Protein AF-V6I0R4-F1 (afdb_monomer)

Structure (mmCIF, N/CA/C/O backbone):
data_AF-V6I0R4-F1
#
_entry.id   AF-V6I0R4-F1
#
loop_
_atom_site.group_PDB
_atom_site.id
_atom_site.type_symbol
_atom_site.label_atom_id
_atom_site.label_alt_id
_atom_site.label_comp_id
_atom_site.label_asym_id
_atom_site.label_entity_id
_atom_site.label_seq_id
_atom_site.pdbx_PDB_ins_code
_atom_site.Cartn_x
_atom_site.Cartn_y
_atom_site.Cartn_z
_atom_site.occupancy
_atom_site.B_iso_or_equiv
_atom_site.auth_seq_id
_atom_site.auth_comp_id
_atom_site.auth_asym_id
_atom_site.auth_atom_id
_atom_site.pdbx_PDB_model_num
ATOM 1 N N . MET A 1 1 ? 25.383 2.604 -52.675 1.00 58.06 1 MET A N 1
ATOM 2 C CA . MET A 1 1 ? 25.639 1.748 -51.493 1.00 58.06 1 MET A CA 1
ATOM 3 C C . MET A 1 1 ? 25.960 2.645 -50.313 1.00 58.06 1 MET A C 1
ATOM 5 O O . MET A 1 1 ? 26.701 3.598 -50.501 1.00 58.06 1 MET A O 1
ATOM 9 N N . ILE A 1 2 ? 25.393 2.388 -49.135 1.00 70.56 2 ILE A N 1
ATOM 10 C CA . ILE A 1 2 ? 25.662 3.194 -47.938 1.00 70.56 2 ILE A CA 1
ATOM 11 C C . ILE A 1 2 ? 26.721 2.449 -47.124 1.00 70.56 2 ILE A C 1
ATOM 13 O O . ILE A 1 2 ? 26.419 1.433 -46.503 1.00 70.56 2 ILE A O 1
ATOM 17 N N . ILE A 1 3 ? 27.968 2.924 -47.170 1.00 79.94 3 ILE A N 1
ATOM 18 C CA . ILE A 1 3 ? 29.015 2.480 -46.244 1.00 79.94 3 ILE A CA 1
ATOM 19 C C . ILE A 1 3 ? 28.718 3.150 -44.900 1.00 79.94 3 ILE A C 1
ATOM 21 O O . ILE A 1 3 ? 28.745 4.374 -44.779 1.00 79.94 3 ILE A O 1
ATOM 25 N N . VAL A 1 4 ? 28.382 2.346 -43.895 1.00 81.69 4 VAL A N 1
ATOM 26 C CA . VAL A 1 4 ? 28.192 2.816 -42.520 1.00 81.69 4 VAL A CA 1
ATOM 27 C C . VAL A 1 4 ? 29.492 2.577 -41.765 1.00 81.69 4 VAL A C 1
ATOM 29 O O . VAL A 1 4 ? 30.021 1.466 -41.788 1.00 81.69 4 VAL A O 1
ATOM 32 N N . SER A 1 5 ? 29.998 3.605 -41.080 1.00 87.31 5 SER A N 1
ATOM 33 C CA . SER A 1 5 ? 31.179 3.451 -40.228 1.00 87.31 5 SER A CA 1
ATOM 34 C C . SER A 1 5 ? 30.906 2.406 -39.130 1.00 87.31 5 SER A C 1
ATOM 36 O O . SER A 1 5 ? 29.845 2.462 -38.490 1.00 87.31 5 SER A O 1
ATOM 38 N N . PRO A 1 6 ? 31.839 1.473 -38.857 1.00 88.31 6 PRO A N 1
ATOM 39 C CA . PRO A 1 6 ? 31.674 0.456 -37.813 1.00 88.31 6 PRO A CA 1
ATOM 40 C C . PRO A 1 6 ? 31.388 1.067 -36.431 1.00 88.31 6 PRO A C 1
ATOM 42 O O . PRO A 1 6 ? 30.648 0.494 -35.628 1.00 88.31 6 PRO A O 1
ATOM 45 N N . GLU A 1 7 ? 31.879 2.279 -36.172 1.00 88.94 7 GLU A N 1
ATOM 46 C CA . GLU A 1 7 ? 31.607 3.029 -34.941 1.00 88.94 7 GLU A CA 1
ATOM 47 C C . GLU A 1 7 ? 30.122 3.368 -34.777 1.00 88.94 7 GLU A C 1
ATOM 49 O O . GLU A 1 7 ? 29.570 3.310 -33.674 1.00 88.94 7 GLU A O 1
ATOM 54 N N . THR A 1 8 ? 29.440 3.664 -35.885 1.00 90.00 8 THR A N 1
ATOM 55 C CA . THR A 1 8 ? 28.008 3.992 -35.889 1.00 90.00 8 THR A CA 1
ATOM 56 C C . THR A 1 8 ? 27.170 2.760 -35.561 1.00 90.00 8 THR A C 1
ATOM 58 O O . THR A 1 8 ? 26.231 2.840 -34.768 1.00 90.00 8 THR A O 1
ATOM 61 N N . VAL A 1 9 ? 27.565 1.590 -36.072 1.00 90.69 9 VAL A N 1
ATOM 62 C CA . VAL A 1 9 ? 26.910 0.309 -35.761 1.00 90.69 9 VAL A CA 1
ATOM 63 C C . VAL A 1 9 ? 27.059 -0.036 -34.277 1.00 90.69 9 VAL A C 1
ATOM 65 O O . VAL A 1 9 ? 26.083 -0.413 -33.619 1.00 90.69 9 VAL A O 1
ATOM 68 N N . LEU A 1 10 ? 28.256 0.146 -33.713 1.00 92.56 10 LEU A N 1
ATOM 69 C CA . LEU A 1 10 ? 28.504 -0.077 -32.286 1.00 92.56 10 LEU A CA 1
ATOM 70 C C . LEU A 1 10 ? 27.691 0.880 -31.407 1.00 92.56 10 LEU A C 1
ATOM 72 O O . LEU A 1 10 ? 27.127 0.451 -30.394 1.00 92.56 10 LEU A O 1
ATOM 76 N N . LYS A 1 11 ? 27.582 2.154 -31.804 1.00 92.19 11 LYS A N 1
ATOM 77 C CA . LYS A 1 11 ? 26.757 3.153 -31.112 1.00 92.19 11 LYS A CA 1
ATOM 78 C C . LYS A 1 11 ? 25.283 2.755 -31.122 1.00 92.19 11 LYS A C 1
ATOM 80 O O . LYS A 1 11 ? 24.649 2.740 -30.068 1.00 92.19 11 LYS A O 1
ATOM 85 N N . TRP A 1 12 ? 24.754 2.346 -32.273 1.00 93.25 12 TRP A N 1
ATOM 86 C CA . TRP A 1 12 ? 23.370 1.879 -32.386 1.00 93.25 12 TRP A CA 1
ATOM 87 C C . TRP A 1 12 ? 23.100 0.631 -31.552 1.00 93.25 12 TRP A C 1
ATOM 89 O O . TRP A 1 12 ? 22.058 0.546 -30.903 1.00 93.25 12 TRP A O 1
ATOM 99 N N . ARG A 1 13 ? 24.042 -0.317 -31.511 1.00 91.62 13 ARG A N 1
ATOM 100 C CA . ARG A 1 13 ? 23.909 -1.525 -30.687 1.00 91.62 13 ARG A CA 1
ATOM 101 C C . ARG A 1 13 ? 23.810 -1.182 -29.203 1.00 91.62 13 ARG A C 1
ATOM 103 O O . ARG A 1 13 ? 22.927 -1.697 -28.522 1.00 91.62 13 ARG A O 1
ATOM 110 N N . LYS A 1 14 ? 24.687 -0.301 -28.711 1.00 92.88 14 LYS A N 1
ATOM 111 C CA . LYS A 1 14 ? 24.688 0.144 -27.307 1.00 92.88 14 LYS A CA 1
ATOM 112 C C . LYS A 1 14 ? 23.392 0.865 -26.945 1.00 92.88 14 LYS A C 1
ATOM 114 O O . LYS A 1 14 ? 22.790 0.549 -25.920 1.00 92.88 14 LYS A O 1
ATOM 119 N N . GLU A 1 15 ? 22.934 1.772 -27.803 1.00 94.69 15 GLU A N 1
ATOM 120 C CA . GLU A 1 15 ? 21.718 2.548 -27.548 1.00 94.69 15 GLU A CA 1
ATOM 121 C C . GLU A 1 15 ? 20.469 1.657 -27.549 1.00 94.69 15 GLU A C 1
ATOM 123 O O . GLU A 1 15 ? 19.669 1.697 -26.613 1.00 94.69 15 GLU A O 1
ATOM 128 N N . LYS A 1 16 ? 20.340 0.761 -28.538 1.00 93.62 16 LYS A N 1
ATOM 129 C CA . LYS A 1 16 ? 19.230 -0.202 -28.590 1.00 93.62 16 LYS A CA 1
ATOM 130 C C . LYS A 1 16 ? 19.221 -1.137 -27.384 1.00 93.62 16 LYS A C 1
ATOM 132 O O . LYS A 1 16 ? 18.155 -1.401 -26.834 1.00 93.62 16 LYS A O 1
ATOM 137 N N . PHE A 1 17 ? 20.388 -1.604 -26.943 1.00 94.12 17 PHE A N 1
ATOM 138 C CA . PHE A 1 17 ? 20.503 -2.450 -25.755 1.00 94.12 17 PHE A CA 1
ATOM 139 C C . PHE A 1 17 ? 20.047 -1.705 -24.496 1.00 94.12 17 PHE A C 1
ATOM 141 O O . PHE A 1 17 ? 19.238 -2.219 -23.728 1.00 94.12 17 PHE A O 1
ATOM 148 N N . LYS A 1 18 ? 20.490 -0.457 -24.318 1.00 93.62 18 LYS A N 1
ATOM 149 C CA . LYS A 1 18 ? 20.074 0.394 -23.196 1.00 93.62 18 LYS A CA 1
ATOM 150 C C . LYS A 1 18 ? 18.556 0.588 -23.161 1.00 93.62 18 LYS A C 1
ATOM 152 O O . LYS A 1 18 ? 17.949 0.421 -22.105 1.00 93.62 18 LYS A O 1
ATOM 157 N N . ILE A 1 19 ? 17.941 0.887 -24.305 1.00 93.94 19 ILE A N 1
ATOM 158 C CA . ILE A 1 19 ? 16.485 1.063 -24.423 1.00 93.94 19 ILE A CA 1
ATOM 159 C C . ILE A 1 19 ? 15.748 -0.243 -24.106 1.00 93.94 19 ILE A C 1
ATOM 161 O O . ILE A 1 19 ? 14.777 -0.229 -23.349 1.00 93.94 19 ILE A O 1
ATOM 165 N N . PHE A 1 20 ? 16.222 -1.372 -24.637 1.00 92.44 20 PHE A N 1
ATOM 166 C CA . PHE A 1 20 ? 15.631 -2.687 -24.394 1.00 92.44 20 PHE A CA 1
ATOM 167 C C . PHE A 1 20 ? 15.595 -3.028 -22.899 1.00 92.44 20 PHE A C 1
ATOM 169 O O . PHE A 1 20 ? 14.540 -3.363 -22.359 1.00 92.44 20 PHE A O 1
ATOM 176 N N . TRP A 1 21 ? 16.717 -2.858 -22.197 1.00 90.69 21 TRP A N 1
ATOM 177 C CA . TRP A 1 21 ? 16.778 -3.130 -20.760 1.00 90.69 21 TRP A CA 1
ATOM 178 C C . TRP A 1 21 ? 16.022 -2.105 -19.926 1.00 90.69 21 TRP A C 1
ATOM 180 O O . TRP A 1 21 ? 15.396 -2.484 -18.937 1.00 90.69 21 TRP A O 1
ATOM 190 N N . ALA A 1 22 ? 16.004 -0.831 -20.321 1.00 91.19 22 ALA A N 1
ATOM 191 C CA . ALA A 1 22 ? 15.171 0.181 -19.672 1.00 91.19 22 ALA A CA 1
ATOM 192 C C . ALA A 1 22 ? 13.676 -0.156 -19.791 1.00 91.19 22 ALA A C 1
ATOM 194 O O . ALA A 1 22 ? 12.924 0.034 -18.839 1.00 91.19 22 ALA A O 1
ATOM 195 N N . MET A 1 23 ? 13.242 -0.698 -20.932 1.00 88.81 23 MET A N 1
ATOM 196 C CA . MET A 1 23 ? 11.864 -1.142 -21.141 1.00 88.81 23 MET A CA 1
ATOM 197 C C . MET A 1 23 ? 11.541 -2.401 -20.330 1.00 88.81 23 MET A C 1
ATOM 199 O O . MET A 1 23 ? 10.498 -2.453 -19.682 1.00 88.81 23 MET A O 1
ATOM 203 N N . LEU A 1 24 ? 12.433 -3.393 -20.328 1.00 87.25 24 LEU A N 1
ATOM 204 C CA . LEU A 1 24 ? 12.220 -4.660 -19.625 1.00 87.25 24 LEU A CA 1
ATOM 205 C C . LEU A 1 24 ? 12.265 -4.500 -18.098 1.00 87.25 24 LEU A C 1
ATOM 207 O O . LEU A 1 24 ? 11.473 -5.112 -17.383 1.00 87.25 24 LEU A O 1
ATOM 211 N N . SER A 1 25 ? 13.163 -3.649 -17.598 1.00 84.19 25 SER A N 1
ATOM 212 C CA . SER A 1 25 ? 13.268 -3.310 -16.172 1.00 84.19 25 SER A CA 1
ATOM 213 C C . SER A 1 25 ? 12.209 -2.309 -15.709 1.00 84.19 25 SER A C 1
ATOM 215 O O . SER A 1 25 ? 12.035 -2.122 -14.500 1.00 84.19 25 SER A O 1
ATOM 217 N N . LYS A 1 26 ? 11.473 -1.674 -16.638 1.00 82.62 26 LYS A N 1
ATOM 218 C CA . LYS A 1 26 ? 10.377 -0.761 -16.306 1.00 82.62 26 LYS A CA 1
ATOM 219 C C . LYS A 1 26 ? 9.376 -1.523 -15.445 1.00 82.62 26 LYS A C 1
ATOM 221 O O . LYS A 1 26 ? 8.725 -2.458 -15.905 1.00 82.62 26 LYS A O 1
ATOM 226 N N . ARG A 1 27 ? 9.295 -1.136 -14.167 1.00 69.44 27 ARG A N 1
ATOM 227 C CA . ARG A 1 27 ? 8.482 -1.803 -13.140 1.00 69.44 27 ARG A CA 1
ATOM 228 C C . ARG A 1 27 ? 7.091 -2.137 -13.685 1.00 69.44 27 ARG A C 1
ATOM 230 O O . ARG A 1 27 ? 6.271 -1.243 -13.897 1.00 69.44 27 ARG A O 1
ATOM 237 N N . LYS A 1 28 ? 6.805 -3.431 -13.847 1.00 71.00 28 LYS A N 1
ATOM 238 C CA . LYS A 1 28 ? 5.424 -3.913 -13.949 1.00 71.00 28 LYS A CA 1
ATOM 239 C C . LYS A 1 28 ? 4.686 -3.527 -12.663 1.00 71.00 28 LYS A C 1
ATOM 241 O O . LYS A 1 28 ? 5.309 -3.416 -11.602 1.00 71.00 28 LYS A O 1
ATOM 246 N N . LYS A 1 29 ? 3.372 -3.281 -12.764 1.00 67.94 29 LYS A N 1
ATOM 247 C CA . LYS A 1 29 ? 2.518 -2.948 -11.610 1.00 67.94 29 LYS A CA 1
ATOM 248 C C . LYS A 1 29 ? 2.842 -3.910 -10.453 1.00 67.94 29 LYS A C 1
ATOM 250 O O . LYS A 1 29 ? 2.862 -5.119 -10.682 1.00 67.94 29 LYS A O 1
ATOM 255 N N . PRO A 1 30 ? 3.148 -3.407 -9.247 1.00 65.75 30 PRO A N 1
ATOM 256 C CA . PRO A 1 30 ? 3.622 -4.260 -8.171 1.00 65.75 30 PRO A CA 1
ATOM 257 C C . PRO A 1 30 ? 2.493 -5.181 -7.687 1.00 65.75 30 PRO A C 1
ATOM 259 O O . PRO A 1 30 ? 1.561 -4.723 -7.037 1.00 65.75 30 PRO A O 1
ATOM 262 N N . GLY A 1 31 ? 2.614 -6.478 -7.976 1.00 75.94 31 GLY A N 1
ATOM 263 C CA . GLY A 1 31 ? 1.935 -7.569 -7.269 1.00 75.94 31 GLY A CA 1
ATOM 264 C C . GLY A 1 31 ? 0.399 -7.546 -7.238 1.00 75.94 31 GLY A C 1
ATOM 265 O O . GLY A 1 31 ? -0.261 -7.087 -8.168 1.00 75.94 31 GLY A O 1
ATOM 266 N N . ARG A 1 32 ? -0.160 -8.134 -6.166 1.00 68.31 32 ARG A N 1
ATOM 267 C CA . ARG A 1 32 ? -1.592 -8.436 -5.986 1.00 68.31 32 ARG A CA 1
ATOM 268 C C . ARG A 1 32 ? -2.473 -7.199 -6.232 1.00 68.31 32 ARG A C 1
ATOM 270 O O . ARG A 1 32 ? -2.138 -6.135 -5.702 1.00 6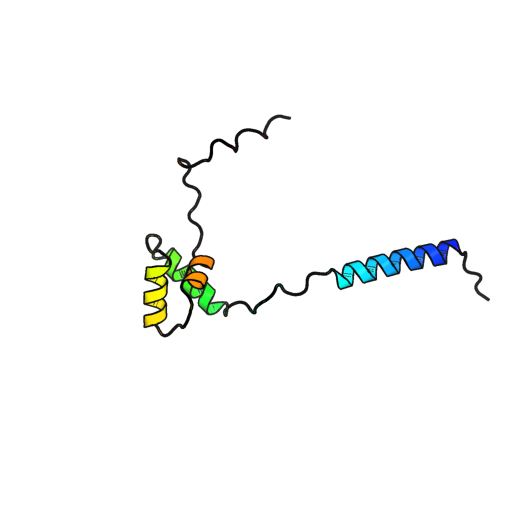8.31 32 ARG A O 1
ATOM 277 N N . PRO A 1 33 ? -3.597 -7.325 -6.975 1.00 66.69 33 PRO A N 1
ATOM 278 C CA . PRO A 1 33 ? -4.521 -6.220 -7.188 1.00 66.69 33 PRO A CA 1
ATOM 279 C C . PRO A 1 33 ? -4.900 -5.588 -5.854 1.00 66.69 33 PRO A C 1
ATOM 281 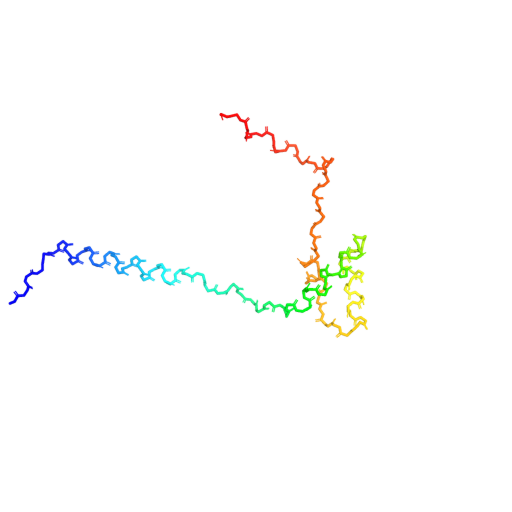O O . PRO A 1 33 ? -5.208 -6.267 -4.871 1.00 66.69 33 PRO A O 1
ATOM 284 N N . ASN A 1 34 ? -4.797 -4.265 -5.824 1.00 72.19 34 ASN A N 1
ATOM 285 C CA . ASN A 1 34 ? -5.142 -3.493 -4.652 1.00 72.19 34 ASN A CA 1
ATOM 286 C C . ASN A 1 34 ? -6.646 -3.643 -4.390 1.00 72.19 34 ASN A C 1
ATOM 288 O O . ASN A 1 34 ? -7.436 -3.723 -5.329 1.00 72.19 34 ASN A O 1
ATOM 292 N N . ILE A 1 35 ? -7.036 -3.656 -3.119 1.00 82.19 35 ILE A N 1
ATOM 293 C CA . ILE A 1 35 ? -8.445 -3.581 -2.719 1.00 82.19 35 ILE A CA 1
ATOM 294 C C . ILE A 1 35 ? -9.100 -2.372 -3.402 1.00 82.19 35 ILE A C 1
ATOM 296 O O . ILE A 1 35 ? -8.421 -1.351 -3.581 1.00 82.19 35 ILE A O 1
ATOM 300 N N . PRO A 1 36 ? -10.390 -2.460 -3.784 1.00 88.06 36 PRO A N 1
ATOM 301 C CA . PRO A 1 36 ? -11.102 -1.351 -4.402 1.00 88.06 36 PRO A CA 1
ATOM 302 C C . PRO A 1 36 ? -10.911 -0.051 -3.618 1.00 88.06 36 PRO A C 1
ATOM 304 O O . PRO A 1 36 ? -10.991 -0.007 -2.386 1.00 88.06 36 PRO A O 1
ATOM 307 N N . TRP A 1 37 ? -10.662 1.034 -4.351 1.00 87.38 37 TRP A N 1
ATOM 308 C CA . TRP A 1 37 ? -10.346 2.336 -3.763 1.00 87.38 37 TRP A CA 1
ATOM 309 C C . TRP A 1 37 ? -11.439 2.842 -2.815 1.00 87.38 37 TRP A C 1
ATOM 311 O O . TRP A 1 37 ? -11.132 3.464 -1.800 1.00 87.38 37 TRP A O 1
ATOM 321 N N . ASN A 1 38 ? -12.700 2.508 -3.096 1.00 89.62 38 ASN A N 1
ATOM 322 C CA . ASN A 1 38 ? -13.843 2.858 -2.254 1.00 89.62 38 ASN A CA 1
ATOM 323 C C . ASN A 1 38 ? -13.699 2.304 -0.831 1.00 89.62 38 ASN A C 1
ATOM 325 O O . ASN A 1 38 ? -13.883 3.039 0.137 1.00 89.62 38 ASN A O 1
ATOM 329 N N . THR A 1 39 ? -13.270 1.051 -0.693 1.00 89.38 39 THR A N 1
ATOM 330 C CA . THR A 1 39 ? -13.027 0.417 0.606 1.00 89.38 39 THR A CA 1
ATOM 331 C C . THR A 1 39 ? -11.855 1.066 1.340 1.00 89.38 39 THR A C 1
ATOM 333 O O . THR A 1 39 ? -11.940 1.335 2.536 1.00 89.38 39 THR A O 1
ATOM 336 N N . ILE A 1 40 ? -10.772 1.395 0.628 1.00 90.00 40 ILE A N 1
ATOM 337 C CA . ILE A 1 40 ? -9.625 2.112 1.213 1.00 90.00 40 ILE A CA 1
ATOM 338 C C . ILE A 1 40 ? -10.058 3.497 1.714 1.00 90.00 40 ILE A C 1
ATOM 340 O O . ILE A 1 40 ? -9.667 3.921 2.805 1.00 90.00 40 ILE A O 1
ATOM 344 N N . LYS A 1 41 ? -10.878 4.204 0.930 1.00 91.75 41 LYS A N 1
ATOM 345 C CA . LYS A 1 41 ? -11.422 5.519 1.281 1.00 91.75 41 LYS A CA 1
ATOM 346 C C . LYS A 1 41 ? -12.325 5.433 2.511 1.00 91.75 41 LYS A C 1
ATOM 348 O O . LYS A 1 41 ? -12.205 6.286 3.388 1.00 91.75 41 LYS A O 1
ATOM 353 N N . LEU A 1 42 ? -13.152 4.390 2.611 1.00 91.25 42 LEU A N 1
ATOM 354 C CA . LEU A 1 42 ? -13.981 4.120 3.786 1.00 91.25 42 LEU A CA 1
ATOM 355 C C . LEU A 1 42 ? -13.124 3.899 5.038 1.00 91.25 42 LEU A C 1
ATOM 357 O O . LEU A 1 42 ? -13.309 4.612 6.020 1.00 91.25 42 LEU A O 1
ATOM 361 N N . ILE A 1 43 ? -12.139 2.993 4.983 1.00 90.44 43 ILE A N 1
ATOM 362 C CA . ILE A 1 43 ? -11.229 2.721 6.112 1.00 90.44 43 ILE A CA 1
ATOM 363 C C . ILE A 1 43 ? -10.577 4.020 6.597 1.00 90.44 43 ILE A C 1
ATOM 365 O O . ILE A 1 43 ? -10.581 4.315 7.790 1.00 90.44 43 ILE A O 1
ATOM 369 N N . ARG A 1 44 ? -10.050 4.829 5.671 1.00 90.88 44 ARG A N 1
ATOM 370 C CA . ARG A 1 44 ? -9.402 6.106 6.002 1.00 90.88 44 ARG A CA 1
ATOM 371 C C . ARG A 1 44 ? -10.365 7.122 6.607 1.00 90.88 44 ARG A C 1
ATOM 373 O O . ARG A 1 44 ? -9.959 7.841 7.515 1.00 90.88 44 ARG A O 1
ATOM 380 N N . LYS A 1 45 ? -11.606 7.192 6.118 1.00 91.38 45 LYS A N 1
ATOM 381 C CA . LYS A 1 45 ? -12.634 8.096 6.648 1.00 91.38 45 LYS A CA 1
ATOM 382 C C . LYS A 1 45 ? -12.983 7.730 8.092 1.00 91.38 45 LYS A C 1
ATOM 384 O O . LYS A 1 45 ? -12.807 8.561 8.976 1.00 91.38 45 LYS A O 1
ATOM 389 N N . VAL A 1 46 ? -13.350 6.471 8.339 1.00 89.81 46 VAL A N 1
ATOM 390 C CA . VAL A 1 46 ? -13.747 6.005 9.680 1.00 89.81 46 VAL A CA 1
ATOM 391 C C . VAL A 1 46 ? -12.574 6.082 10.663 1.00 89.81 46 VAL A C 1
ATOM 393 O O . VAL A 1 46 ? -12.760 6.491 11.806 1.00 89.81 46 VAL A O 1
ATOM 396 N N . ALA A 1 47 ? -11.351 5.762 10.225 1.00 89.94 47 ALA A N 1
ATOM 397 C CA . ALA A 1 47 ? -10.154 5.890 11.059 1.00 89.94 47 ALA A CA 1
ATOM 398 C C . ALA A 1 47 ? -9.808 7.350 11.399 1.00 89.94 47 ALA A C 1
ATOM 400 O O . ALA A 1 47 ? -9.272 7.618 12.472 1.00 89.94 47 ALA A O 1
ATOM 401 N N . LYS A 1 48 ? -10.101 8.299 10.498 1.00 88.19 48 LYS A N 1
ATOM 402 C CA . LYS A 1 48 ? -9.902 9.733 10.749 1.00 88.19 48 LYS A CA 1
ATOM 403 C C . LYS A 1 48 ? -10.931 10.273 11.742 1.00 88.19 48 LYS A C 1
ATOM 405 O O . LYS A 1 48 ? -10.560 11.037 12.624 1.00 88.19 48 LYS A O 1
ATOM 410 N N . GLU A 1 49 ? -12.189 9.863 11.603 1.00 88.38 49 GLU A N 1
ATOM 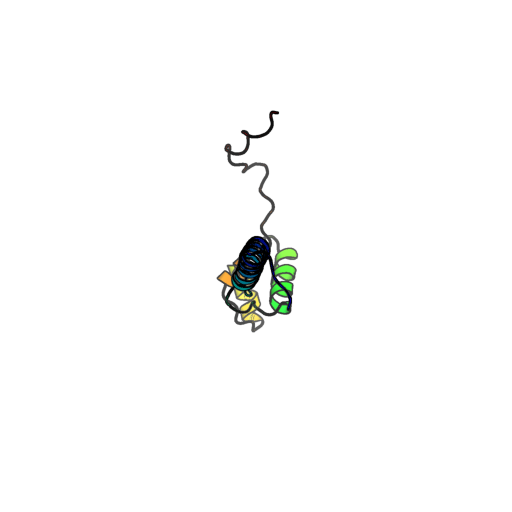411 C CA . GLU A 1 49 ? -13.270 10.219 12.533 1.00 88.38 49 GLU A CA 1
ATOM 412 C C . GLU A 1 49 ? -13.039 9.604 13.924 1.00 88.38 49 GLU A C 1
ATOM 414 O O . GLU A 1 49 ? -13.331 10.232 14.935 1.00 88.38 49 GLU A O 1
ATOM 419 N N . ASN A 1 50 ? -12.427 8.416 13.988 1.00 86.25 50 ASN A N 1
ATOM 420 C CA . ASN A 1 50 ? -12.209 7.669 15.226 1.00 86.25 50 ASN A CA 1
ATOM 421 C C . ASN A 1 50 ? -10.719 7.428 15.504 1.00 86.25 50 ASN A C 1
ATOM 423 O O . ASN A 1 50 ? -10.256 6.289 15.576 1.00 86.25 50 ASN A O 1
ATOM 427 N N . TYR A 1 51 ? -9.955 8.502 15.706 1.00 79.00 51 TYR A N 1
ATOM 428 C CA . TYR A 1 51 ? -8.491 8.447 15.847 1.00 79.00 51 TYR A CA 1
ATOM 429 C C . TYR A 1 51 ? -7.974 7.555 16.997 1.00 79.00 51 TYR A C 1
ATOM 431 O O . TYR A 1 51 ? -6.820 7.114 16.989 1.00 79.00 51 TYR A O 1
ATOM 439 N N . ILE A 1 52 ? -8.810 7.279 18.000 1.00 85.31 52 ILE A N 1
ATOM 440 C CA . ILE A 1 52 ? -8.477 6.428 19.152 1.00 85.31 52 ILE A CA 1
ATOM 441 C C . ILE A 1 52 ? -8.529 4.938 18.776 1.00 85.31 52 ILE A C 1
ATOM 443 O O . ILE A 1 52 ? -7.821 4.126 19.375 1.00 85.31 52 ILE A O 1
ATOM 447 N N . TRP A 1 53 ? -9.333 4.562 17.780 1.00 87.00 53 TRP A N 1
ATOM 448 C CA . TRP A 1 53 ? -9.598 3.164 17.456 1.00 87.00 53 TRP A CA 1
ATOM 449 C C . TRP A 1 53 ? -8.422 2.509 16.720 1.00 87.00 53 TRP A C 1
ATOM 451 O O . TRP A 1 53 ? -7.820 3.080 15.814 1.00 87.00 53 TRP A O 1
ATOM 461 N N . GLY A 1 54 ? -8.088 1.286 17.138 1.00 87.12 54 GLY A N 1
ATOM 462 C CA . GLY A 1 54 ? -7.091 0.440 16.483 1.00 87.12 54 GLY A CA 1
ATOM 463 C C . GLY A 1 54 ? -7.679 -0.403 15.347 1.00 87.12 54 GLY A C 1
ATOM 464 O O . GLY A 1 54 ? -8.892 -0.415 15.123 1.00 87.12 54 GLY A O 1
ATOM 465 N N . ALA A 1 55 ? -6.811 -1.156 14.663 1.00 90.56 55 ALA A N 1
ATOM 466 C CA . ALA A 1 55 ? -7.190 -2.022 13.543 1.00 90.56 55 ALA A CA 1
ATOM 467 C C . ALA A 1 55 ? -8.273 -3.050 13.910 1.00 90.56 55 ALA A C 1
ATOM 469 O O . ALA A 1 55 ? -9.219 -3.216 13.148 1.00 90.56 55 ALA A O 1
ATOM 470 N N . THR A 1 56 ? -8.198 -3.647 15.101 1.00 92.38 56 THR A N 1
ATOM 471 C CA . THR A 1 56 ? -9.136 -4.674 15.577 1.00 92.38 56 THR A CA 1
ATOM 472 C C . THR A 1 56 ? -10.574 -4.159 15.692 1.00 92.38 56 THR A C 1
ATOM 474 O O . THR A 1 56 ? -11.507 -4.789 15.198 1.00 92.38 56 THR A O 1
ATOM 477 N N . LYS A 1 57 ? -10.773 -2.967 16.282 1.00 91.69 57 LYS A N 1
ATOM 478 C CA . LYS A 1 57 ? -12.113 -2.362 16.426 1.00 91.69 57 LYS A CA 1
ATOM 479 C C . LYS A 1 57 ? -12.703 -1.960 15.075 1.00 91.69 57 LYS A C 1
ATOM 481 O O . LYS A 1 57 ? -13.876 -2.216 14.819 1.00 91.69 57 LYS A O 1
ATOM 486 N N . LEU A 1 58 ? -11.887 -1.360 14.206 1.00 92.00 58 LEU A N 1
ATOM 487 C CA . LEU A 1 58 ? -12.307 -0.992 12.852 1.00 92.00 58 LEU A CA 1
ATOM 488 C C . LEU A 1 58 ? -12.648 -2.222 12.008 1.00 92.00 58 LEU A C 1
ATOM 490 O O . LEU A 1 58 ? -13.636 -2.201 11.282 1.00 92.00 58 LEU A O 1
ATOM 494 N N . HIS A 1 59 ? -11.866 -3.295 12.127 1.00 92.44 59 HIS A N 1
ATOM 495 C CA . HIS A 1 59 ? -12.130 -4.559 11.450 1.00 92.44 59 HIS A CA 1
ATOM 496 C C . HIS A 1 59 ? -13.471 -5.157 11.883 1.00 92.44 59 HIS A C 1
ATOM 498 O O . HIS A 1 59 ? -14.297 -5.443 11.023 1.00 92.44 59 HIS A O 1
ATOM 504 N N . GLY A 1 60 ? -13.738 -5.256 13.190 1.00 93.50 60 GLY A N 1
ATOM 505 C CA . GLY A 1 60 ? -15.018 -5.771 13.686 1.00 93.50 60 GLY A CA 1
ATOM 506 C C . GLY A 1 60 ? -16.223 -4.944 13.224 1.00 93.50 60 GLY A C 1
ATOM 507 O O . GLY A 1 60 ? -17.266 -5.504 12.898 1.00 93.50 60 GLY A O 1
ATOM 508 N N . LEU A 1 61 ? -16.082 -3.617 13.139 1.00 92.56 61 LEU A N 1
ATOM 509 C CA . LEU A 1 61 ? -17.131 -2.739 12.614 1.00 92.56 61 LEU A CA 1
ATOM 510 C C . LEU A 1 61 ? -17.360 -2.954 11.113 1.00 92.56 61 LEU A C 1
ATO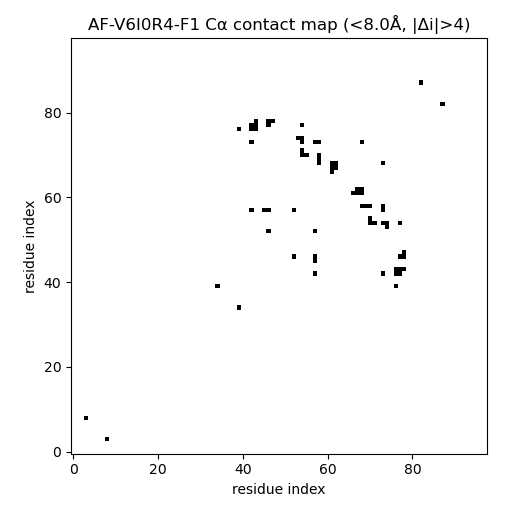M 512 O O . LEU A 1 61 ? -18.501 -3.083 10.679 1.00 92.56 61 LEU A O 1
ATOM 516 N N . LEU A 1 62 ? -16.288 -3.026 10.323 1.00 90.38 62 LEU A N 1
ATOM 517 C CA . LEU A 1 62 ? -16.376 -3.284 8.884 1.00 90.38 62 LEU A CA 1
ATOM 518 C C . LEU A 1 62 ? -16.964 -4.668 8.595 1.00 90.38 62 LEU A C 1
ATOM 520 O O . LEU A 1 62 ? -17.796 -4.794 7.702 1.00 90.38 62 LEU A O 1
ATOM 524 N N . HIS A 1 63 ? -16.601 -5.675 9.389 1.00 92.62 63 HIS A N 1
ATOM 525 C CA . HIS A 1 63 ? -17.146 -7.023 9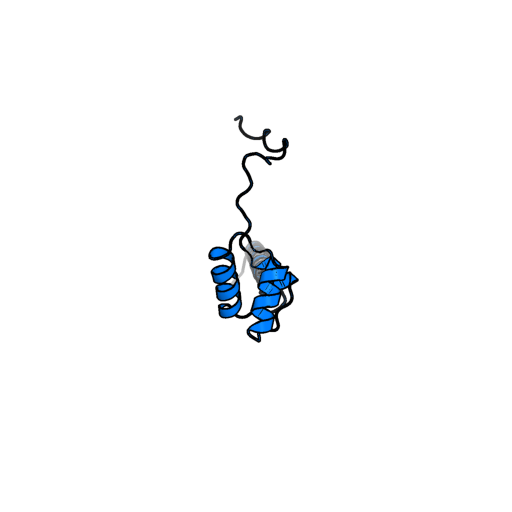.269 1.00 92.62 63 HIS A CA 1
ATOM 526 C C . HIS A 1 63 ? -18.650 -7.054 9.572 1.00 92.62 63 HIS A C 1
ATOM 528 O O . HIS A 1 63 ? -19.419 -7.628 8.807 1.00 92.62 63 HIS A O 1
ATOM 534 N N . LYS A 1 64 ? -19.100 -6.339 10.614 1.00 90.56 64 LYS A N 1
ATOM 535 C CA . LYS A 1 64 ? -20.534 -6.166 10.917 1.00 90.56 64 LYS A CA 1
ATOM 536 C C . LYS A 1 64 ? -21.306 -5.430 9.818 1.00 90.56 64 LYS A C 1
ATOM 538 O O . LYS A 1 64 ? -22.492 -5.674 9.650 1.00 90.56 64 LYS A O 1
ATOM 543 N N . LEU A 1 65 ? -20.644 -4.551 9.066 1.00 90.00 65 LEU A N 1
ATOM 544 C CA . LEU A 1 65 ? -21.211 -3.868 7.898 1.00 90.00 65 LEU A CA 1
ATOM 545 C C . LEU A 1 65 ? -21.182 -4.726 6.617 1.00 90.00 65 LEU A C 1
ATOM 547 O O . LEU A 1 65 ? -21.542 -4.228 5.553 1.00 90.00 65 LEU A O 1
ATOM 551 N N . GLY A 1 66 ? -20.743 -5.987 6.696 1.00 89.62 66 GLY A N 1
ATOM 552 C CA . GLY A 1 66 ? -20.706 -6.920 5.567 1.00 89.62 66 GLY A CA 1
ATOM 553 C C . GLY A 1 66 ? -19.440 -6.843 4.710 1.00 89.62 66 GLY A C 1
ATOM 554 O O . GLY A 1 66 ? -19.399 -7.421 3.627 1.00 89.62 66 GLY A O 1
ATOM 555 N N . TYR A 1 67 ? -18.392 -6.146 5.160 1.00 88.50 67 TYR A N 1
ATOM 556 C CA . TYR A 1 67 ? -17.117 -6.112 4.447 1.00 88.50 67 TYR A CA 1
ATOM 557 C C . TYR A 1 67 ? -16.202 -7.263 4.885 1.00 88.50 67 TYR A C 1
ATOM 559 O O . TYR A 1 67 ? -15.713 -7.286 6.017 1.00 88.50 67 TYR A O 1
ATOM 567 N N . ASP A 1 68 ? -15.887 -8.170 3.958 1.00 88.50 68 ASP A N 1
ATOM 568 C CA . ASP A 1 68 ? -14.898 -9.231 4.171 1.00 88.50 68 ASP A CA 1
ATOM 569 C C . ASP A 1 68 ? -13.470 -8.720 3.908 1.00 88.50 68 ASP A C 1
ATOM 571 O O . ASP A 1 68 ? -12.943 -8.747 2.794 1.00 88.50 68 ASP A O 1
ATOM 575 N N . ILE A 1 69 ? -12.854 -8.135 4.937 1.00 89.06 69 ILE A N 1
ATOM 576 C CA . ILE A 1 69 ? -11.519 -7.535 4.855 1.00 89.06 69 ILE A CA 1
ATOM 577 C C . ILE A 1 69 ? -10.691 -8.004 6.042 1.00 89.06 69 ILE A C 1
ATOM 579 O O . ILE A 1 69 ? -11.076 -7.761 7.178 1.00 89.06 69 ILE A O 1
ATOM 583 N N . SER A 1 70 ? -9.502 -8.567 5.802 1.00 90.50 70 SER A N 1
ATOM 584 C CA . SER A 1 70 ? -8.604 -8.965 6.898 1.00 90.50 70 SER A CA 1
ATOM 585 C C . SER A 1 70 ? -8.183 -7.782 7.786 1.00 90.50 70 SER A C 1
ATOM 587 O O . SER A 1 70 ? -7.926 -6.677 7.298 1.00 90.50 70 SER A O 1
ATOM 589 N N . GLU A 1 71 ? -8.000 -8.014 9.086 1.00 92.25 71 GLU A N 1
ATOM 590 C CA . GLU A 1 71 ? -7.504 -6.989 10.017 1.00 92.25 71 GLU A CA 1
ATOM 591 C C . GLU A 1 71 ? -6.155 -6.396 9.570 1.00 92.25 71 GLU A C 1
ATOM 593 O O . GLU A 1 71 ? -5.923 -5.187 9.662 1.00 92.25 71 GLU A O 1
ATOM 598 N N . ARG A 1 72 ? -5.276 -7.225 8.994 1.00 91.44 72 ARG A N 1
ATOM 599 C CA . ARG A 1 72 ? -3.974 -6.795 8.460 1.00 91.44 72 ARG A CA 1
ATOM 600 C C . ARG A 1 72 ? -4.126 -5.758 7.349 1.00 91.44 72 ARG A C 1
ATOM 602 O O . ARG A 1 72 ? -3.354 -4.799 7.279 1.00 91.44 72 ARG A O 1
ATOM 609 N N . THR A 1 73 ? -5.135 -5.928 6.501 1.00 89.88 73 THR A N 1
ATOM 610 C CA . THR A 1 73 ? -5.499 -4.954 5.473 1.00 89.88 73 THR A CA 1
ATOM 611 C C . THR A 1 73 ? -5.955 -3.639 6.094 1.00 89.88 73 THR A C 1
ATOM 613 O O . THR A 1 73 ? -5.506 -2.576 5.665 1.00 89.88 73 THR A O 1
ATOM 616 N N . VAL A 1 74 ? -6.822 -3.693 7.105 1.00 91.38 74 VAL A N 1
ATOM 617 C CA . VAL A 1 74 ? -7.304 -2.493 7.806 1.00 91.38 74 VAL A CA 1
ATOM 618 C C . VAL A 1 74 ? -6.124 -1.745 8.428 1.00 91.38 74 VAL A C 1
ATOM 620 O O . VAL A 1 74 ? -5.953 -0.553 8.179 1.00 91.38 74 VAL A O 1
ATOM 623 N N . SER A 1 75 ? -5.237 -2.460 9.125 1.00 91.25 75 SER A N 1
ATOM 624 C CA . SER A 1 75 ? -4.008 -1.915 9.718 1.00 91.25 75 SER A CA 1
ATOM 625 C C . SER A 1 75 ? -3.107 -1.220 8.689 1.00 91.25 75 SER A C 1
ATOM 627 O O . SER A 1 75 ? -2.604 -0.125 8.938 1.00 91.25 75 SER A O 1
ATOM 629 N N . LYS A 1 76 ? -2.965 -1.793 7.485 1.00 89.75 76 LYS A N 1
ATOM 630 C CA . LYS A 1 76 ? -2.190 -1.195 6.385 1.00 89.75 76 LYS A CA 1
ATOM 631 C C . LYS A 1 76 ? -2.734 0.168 5.937 1.00 89.75 76 LYS A C 1
ATOM 633 O O . LYS A 1 76 ? -1.945 1.023 5.534 1.00 89.75 76 LYS A O 1
ATOM 638 N N . TYR A 1 77 ? -4.055 0.358 5.946 1.00 89.38 77 TYR A N 1
ATOM 639 C CA . TYR A 1 77 ? -4.700 1.573 5.427 1.00 89.38 77 TYR A CA 1
ATOM 640 C C . TYR A 1 77 ? -5.088 2.594 6.501 1.00 89.38 77 TYR A C 1
ATOM 642 O O . TYR A 1 77 ? -5.467 3.713 6.139 1.00 89.38 77 TYR A O 1
ATOM 650 N N . ILE A 1 78 ? -4.939 2.263 7.787 1.00 88.94 78 ILE A N 1
ATOM 651 C CA . ILE A 1 78 ? -5.029 3.237 8.878 1.00 88.94 78 ILE A CA 1
ATOM 652 C C . ILE A 1 78 ? -3.900 4.273 8.726 1.00 88.94 78 ILE A C 1
ATOM 654 O O . ILE A 1 78 ? -2.734 3.902 8.553 1.00 88.94 78 ILE A O 1
ATOM 658 N N . PRO A 1 79 ? -4.207 5.582 8.774 1.00 84.06 79 PRO A N 1
ATOM 659 C CA . PRO A 1 79 ? -3.183 6.616 8.732 1.00 84.06 79 PRO A CA 1
ATOM 660 C C . PRO A 1 79 ? -2.250 6.488 9.941 1.00 84.06 79 PRO A C 1
ATOM 662 O O . PRO A 1 79 ? -2.692 6.390 11.086 1.00 84.06 79 PRO A O 1
ATOM 665 N N . LYS A 1 80 ? -0.936 6.497 9.686 1.00 81.56 80 LYS A N 1
ATOM 666 C CA . LYS A 1 80 ? 0.061 6.492 10.759 1.00 81.56 80 LYS A CA 1
ATOM 667 C C . LYS A 1 80 ? -0.098 7.760 11.591 1.00 81.56 80 LYS A C 1
ATOM 669 O O . LYS A 1 80 ? -0.162 8.858 11.040 1.00 81.56 80 LYS A O 1
ATOM 674 N N . ARG A 1 81 ? -0.124 7.601 12.914 1.00 74.69 81 ARG A N 1
ATOM 675 C CA . ARG A 1 81 ? -0.069 8.741 13.831 1.00 74.69 81 ARG A CA 1
ATOM 676 C C . ARG A 1 81 ? 1.237 9.508 13.592 1.00 74.69 81 ARG A C 1
ATOM 678 O O . ARG A 1 81 ? 2.264 8.856 13.365 1.00 74.69 81 ARG A O 1
ATOM 685 N N . PRO A 1 82 ? 1.225 10.852 13.633 1.00 71.88 82 PRO A N 1
ATOM 686 C CA . PRO A 1 82 ? 2.458 11.617 13.584 1.00 71.88 82 PRO A CA 1
ATOM 687 C C . PRO A 1 82 ? 3.406 11.121 14.687 1.00 71.88 82 PRO A C 1
ATOM 689 O O . PRO A 1 82 ? 2.939 10.767 15.778 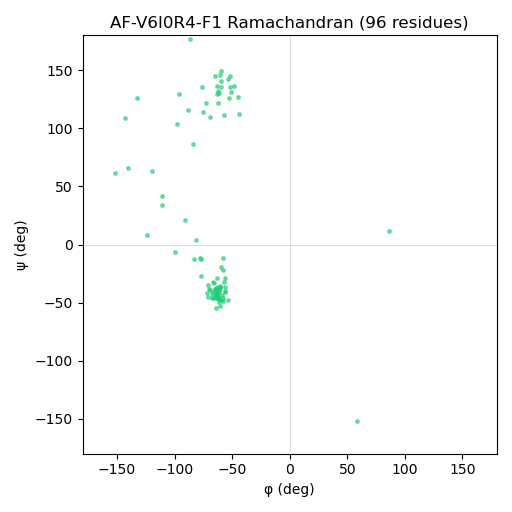1.00 71.88 82 PRO A O 1
ATOM 692 N N . PRO A 1 83 ? 4.722 11.056 14.418 1.00 71.19 83 PRO A N 1
ATOM 693 C CA . PRO A 1 83 ? 5.697 10.678 15.428 1.00 71.19 83 PRO A CA 1
ATOM 694 C C . PRO A 1 83 ? 5.511 11.566 16.656 1.00 71.19 83 PRO A C 1
ATOM 696 O O . PRO A 1 83 ? 5.493 12.790 16.538 1.00 71.19 83 PRO A O 1
ATOM 699 N N . ASN A 1 84 ? 5.347 10.963 17.835 1.00 72.44 84 ASN A N 1
ATOM 700 C CA . ASN A 1 84 ? 5.287 11.741 19.063 1.00 72.44 84 ASN A CA 1
ATOM 701 C C . ASN A 1 84 ? 6.639 12.467 19.220 1.00 72.44 84 ASN A C 1
ATOM 703 O O . ASN A 1 84 ? 7.663 11.782 19.284 1.00 72.44 84 ASN A O 1
ATOM 707 N N . PRO A 1 85 ? 6.681 13.810 19.309 1.00 69.19 85 PRO A N 1
A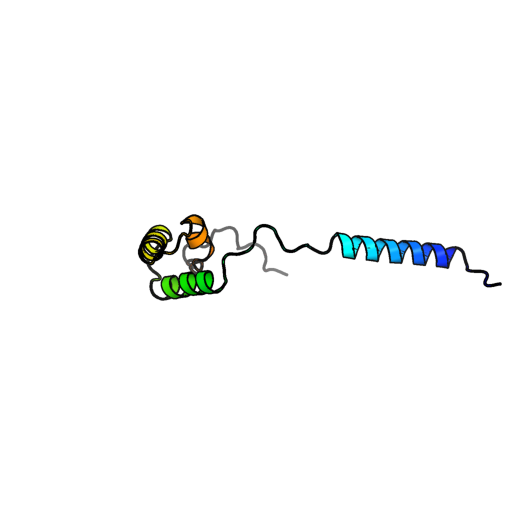TOM 708 C CA . PRO A 1 85 ? 7.933 14.550 19.452 1.00 69.19 85 PRO A CA 1
ATOM 709 C C . PRO A 1 85 ? 8.726 14.161 20.709 1.00 69.19 85 PRO A C 1
ATOM 711 O O . PRO A 1 85 ? 9.934 14.369 20.734 1.00 69.19 85 PRO A O 1
ATOM 714 N N . ARG A 1 86 ? 8.081 13.542 21.710 1.00 67.50 86 ARG A N 1
ATOM 715 C CA . ARG A 1 86 ? 8.721 12.994 22.920 1.00 67.50 86 ARG A CA 1
ATOM 716 C C . ARG A 1 86 ? 9.320 11.592 22.735 1.00 67.50 86 ARG A C 1
ATOM 718 O O . ARG A 1 86 ? 10.057 11.134 23.593 1.00 67.50 86 ARG A O 1
ATOM 725 N N . LYS A 1 87 ? 9.010 10.899 21.633 1.00 65.00 87 LYS A N 1
ATOM 726 C CA . LYS A 1 87 ? 9.548 9.573 21.273 1.00 65.00 87 LYS A CA 1
ATOM 727 C C . LYS A 1 87 ? 10.472 9.662 20.051 1.00 65.00 87 LYS A C 1
ATOM 729 O O . LYS A 1 87 ? 10.383 8.834 19.145 1.00 65.00 87 LYS A O 1
ATOM 734 N N . ARG A 1 88 ? 11.327 10.689 19.981 1.00 57.84 88 ARG A N 1
ATOM 735 C CA . ARG A 1 88 ? 12.399 10.737 18.974 1.00 57.84 88 ARG A CA 1
ATOM 736 C C . ARG A 1 88 ? 13.470 9.710 19.367 1.00 57.84 88 ARG A C 1
ATOM 738 O O . ARG A 1 88 ? 13.990 9.816 20.475 1.00 57.84 88 ARG A O 1
ATOM 745 N N . PRO A 1 89 ? 13.811 8.724 18.521 1.00 60.06 89 PRO A N 1
ATOM 746 C CA . PRO A 1 89 ? 14.995 7.913 18.766 1.00 60.06 89 PRO A CA 1
ATOM 747 C C . PRO A 1 89 ? 16.230 8.824 18.715 1.00 60.06 89 PRO A C 1
ATOM 749 O O . PRO A 1 89 ? 16.345 9.666 17.826 1.00 60.06 89 PRO A O 1
ATOM 752 N N . ILE A 1 90 ? 17.156 8.641 19.659 1.00 58.06 90 ILE A N 1
ATOM 753 C CA . ILE A 1 90 ? 18.374 9.458 19.868 1.00 58.06 90 ILE A CA 1
ATOM 754 C C . ILE A 1 90 ? 19.285 9.503 18.614 1.00 58.06 90 ILE A C 1
ATOM 756 O O . ILE A 1 90 ? 20.178 10.333 18.493 1.00 58.06 90 ILE A O 1
ATOM 760 N N . VAL A 1 91 ? 19.023 8.647 17.625 1.00 60.44 91 VAL A N 1
ATOM 761 C CA . VAL A 1 91 ? 19.865 8.400 16.449 1.00 60.44 91 VAL A CA 1
ATOM 762 C C . VAL A 1 91 ? 19.777 9.497 15.368 1.00 60.44 91 VAL A C 1
ATOM 764 O O . VAL A 1 91 ? 20.609 9.528 14.467 1.00 60.44 91 VAL A O 1
ATOM 767 N N . SER A 1 92 ? 18.820 10.433 15.416 1.00 53.75 92 SER A N 1
ATOM 768 C CA . SER A 1 92 ? 18.608 11.395 14.311 1.00 53.75 92 SER A CA 1
ATOM 769 C C . SER A 1 92 ? 19.380 12.724 14.413 1.00 53.75 92 SER A C 1
ATOM 771 O O . SER A 1 92 ? 18.981 13.701 13.785 1.00 53.75 92 SER A O 1
ATOM 773 N N . LEU A 1 93 ? 20.465 12.792 15.190 1.00 55.44 93 LEU A N 1
ATOM 774 C CA . LEU A 1 93 ? 21.235 14.022 15.455 1.00 55.44 93 LEU A CA 1
ATOM 775 C C . LEU A 1 93 ? 22.639 14.025 14.821 1.00 55.44 93 LEU A C 1
ATOM 777 O O . LEU A 1 93 ? 23.568 14.569 15.405 1.00 55.44 93 LEU A O 1
ATOM 781 N N . LYS A 1 94 ? 22.830 13.416 13.639 1.00 55.25 94 LYS A N 1
ATOM 782 C CA . LYS A 1 94 ? 24.178 13.335 13.034 1.00 55.25 94 LYS A CA 1
ATOM 783 C C . LYS A 1 94 ? 24.384 13.879 11.625 1.00 55.25 94 LYS A C 1
ATOM 785 O O . LYS A 1 94 ? 25.479 13.730 11.106 1.00 55.25 94 LYS A O 1
ATOM 790 N N . PHE A 1 95 ? 23.418 14.563 11.016 1.00 53.97 95 PHE A N 1
ATOM 791 C CA . PHE A 1 95 ? 23.627 15.100 9.663 1.00 53.97 95 PHE A CA 1
ATOM 792 C C . PHE A 1 95 ? 23.031 16.491 9.485 1.00 53.97 95 PHE A C 1
ATOM 794 O O . PHE A 1 95 ? 22.076 16.676 8.733 1.00 53.97 95 PHE A O 1
ATOM 801 N N . ARG A 1 96 ? 23.581 17.482 10.194 1.00 47.66 96 ARG A N 1
ATOM 802 C CA . ARG A 1 96 ? 23.394 18.880 9.795 1.00 47.66 96 ARG A CA 1
ATOM 803 C C . ARG A 1 96 ? 24.550 19.780 10.230 1.00 47.66 96 ARG A C 1
ATOM 805 O O . ARG A 1 96 ? 24.347 20.730 10.972 1.00 47.66 96 ARG A O 1
ATOM 812 N N . THR A 1 97 ? 25.736 19.46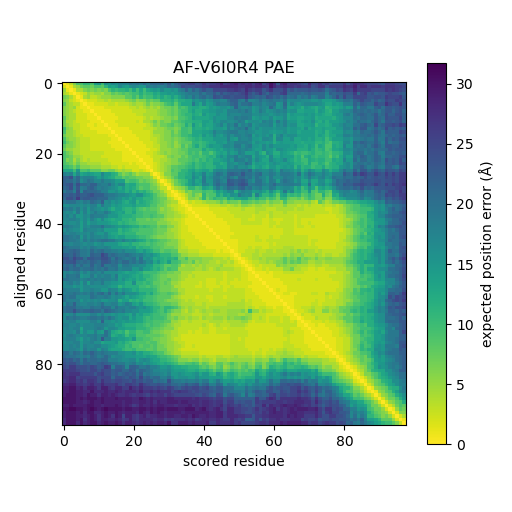7 9.719 1.00 45.00 97 THR A N 1
ATOM 813 C CA . THR A 1 97 ? 26.817 20.441 9.548 1.00 45.00 97 THR A CA 1
ATOM 814 C C . THR A 1 97 ? 27.524 20.095 8.246 1.00 45.00 97 THR A C 1
ATOM 816 O O . THR A 1 97 ? 28.118 19.024 8.163 1.00 45.00 97 THR A O 1
ATOM 819 N N . ILE A 1 98 ? 27.329 20.937 7.233 1.00 51.78 98 ILE A N 1
ATOM 820 C CA . ILE A 1 98 ? 28.302 21.553 6.313 1.00 51.78 98 ILE A CA 1
ATOM 821 C C . ILE A 1 98 ? 27.561 22.766 5.744 1.00 51.78 98 ILE A C 1
ATOM 823 O O . ILE A 1 98 ? 26.376 22.587 5.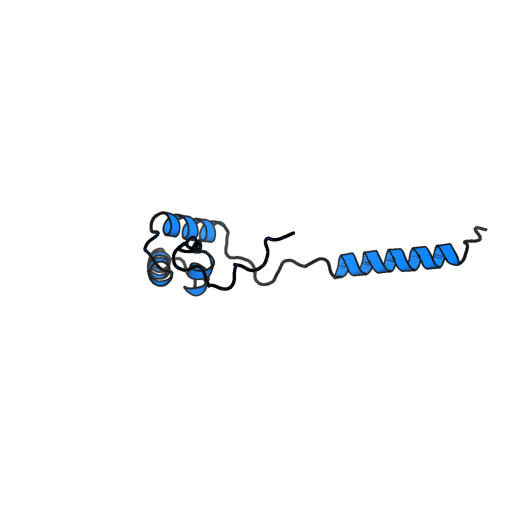368 1.00 51.78 98 ILE A O 1
#

Radius of gyration: 25.82 Å; Cα contacts (8 Å, |Δi|>4): 36; chains: 1; bounding box: 53×31×74 Å

Mean predicted aligned error: 12.59 Å

Secondary structure (DSSP, 8-state):
-----HHHHHHHHHHHHHHHHHHHHS----SSPPPPHHHHHHHHHHHHHTTT--HHHHHHHHHHTT----HHHHHHHSPPPPPPGGG--GGG-S----

Foldseek 3Di:
DDDDDVVVVVVVVVVVVVVVVCVVVVDDDDDDDDDPVVVLVVLAVVCVVVVPDALVVSVVVCVVVVDPDDSVSSNVSRDDDDPDPVPDDPPPPPDPDD

Organism: NCBI:txid1049790

Solvent-accessible surface area (backbone atoms only — not comparable to full-atom values): 6344 Å² total; per-residue (Å²): 136,87,88,72,60,70,69,57,54,52,51,52,52,54,51,52,49,53,52,51,51,54,57,71,66,46,79,67,80,81,74,77,82,75,77,60,65,68,59,54,52,47,50,37,50,55,39,64,78,38,71,87,62,52,38,66,61,54,29,55,51,39,42,74,73,70,44,93,62,59,46,70,58,46,48,72,52,43,79,77,74,76,80,55,85,91,69,64,68,88,80,80,80,79,85,89,86,132

Sequence (98 aa):
MIIVSPETVLKWRKEKFKIFWAMLSKRKKPGRPNIPWNTIKLIRKVAKENYIWGATKLHGLLHKLGYDISERTVSKYIPKRPPNPRKRPIVSLKFRTI

Nearest PDB structures (foldseek):
  1f9n-assembly1_F  TM=7.174E-01  e=1.169E+00  Bacillus subtilis
  5l0p-assembly1_A-2  TM=9.122E-01  e=4.529E+00  Homo sapiens
  5nhk-assembly1_B  TM=5.750E-01  e=3.016E+00  Francisella tularensis

pLDDT: mean 82.06, std 12.91, range [45.0, 94.69]